Protein AF-A0A7Y4WJ38-F1 (afdb_monomer)

Radius of gyration: 16.88 Å; Cα contacts (8 Å, |Δi|>4): 135; chains: 1; bounding box: 58×34×36 Å

Foldseek 3Di:
DDVVVVVLLVVLCVVLVAAKDWDDPVVCVVVVNDDDDPDTDIDGDLDQSNLVSNLSSVCVVDPAPLSVVDHSVLVVQAVDWDADGPPVGIDGDNDPVRVVVVVVVVVVVVVVVVVVVPDPPPDD

pLDDT: mean 86.11, std 11.77, range [47.84, 98.56]

Sequence (124 aa):
MDFGRFLDILRAFEQAQVEYVLVGGVAVNLHGIVRATEVIDFVVRAGPANIERLKAALRSLWSDPEIDQIRAEDFETYPTLRYGPSPRGCRRFRTLEEANRHREEWIERRVRALSEARRPSRSE

Structure (mmCIF, N/CA/C/O backbone):
data_AF-A0A7Y4WJ38-F1
#
_entry.id   AF-A0A7Y4WJ38-F1
#
loop_
_atom_site.group_PDB
_atom_site.id
_atom_site.type_symbol
_atom_site.label_atom_id
_atom_site.label_alt_id
_atom_site.label_comp_id
_atom_site.label_asym_id
_atom_site.label_entity_id
_atom_site.label_seq_id
_atom_site.pdbx_PDB_ins_code
_atom_site.Cartn_x
_atom_site.Cartn_y
_atom_site.Cartn_z
_atom_site.occupancy
_atom_site.B_iso_or_equiv
_atom_site.auth_seq_id
_atom_site.auth_comp_id
_atom_site.auth_asym_id
_atom_site.auth_atom_id
_atom_site.pdbx_PDB_model_num
ATOM 1 N N . MET A 1 1 ? 10.153 -9.201 -7.499 1.00 71.31 1 MET A N 1
ATOM 2 C CA . MET A 1 1 ? 8.894 -9.105 -6.722 1.00 71.31 1 MET A CA 1
ATOM 3 C C . MET A 1 1 ? 8.237 -10.475 -6.617 1.00 71.31 1 MET A C 1
ATOM 5 O O . MET A 1 1 ? 8.162 -11.173 -7.618 1.00 71.31 1 MET A O 1
ATOM 9 N N . ASP A 1 2 ? 7.782 -10.858 -5.423 1.00 84.88 2 ASP A N 1
ATOM 10 C CA . ASP A 1 2 ? 6.986 -12.076 -5.207 1.00 84.88 2 ASP A CA 1
ATOM 11 C C . ASP A 1 2 ? 5.534 -11.836 -5.660 1.00 84.88 2 ASP A C 1
ATOM 13 O O . ASP A 1 2 ? 4.833 -10.994 -5.093 1.00 84.88 2 ASP A O 1
ATOM 17 N N . PHE A 1 3 ? 5.103 -12.547 -6.705 1.00 85.75 3 PHE A N 1
ATOM 18 C CA . PHE A 1 3 ? 3.775 -12.386 -7.302 1.00 85.75 3 PHE A CA 1
ATOM 19 C C . PHE A 1 3 ? 2.646 -12.928 -6.413 1.00 85.75 3 PHE A C 1
ATOM 21 O O . PHE A 1 3 ? 1.560 -12.354 -6.402 1.00 85.75 3 PHE A O 1
ATOM 28 N N . GLY A 1 4 ? 2.898 -13.982 -5.627 1.00 91.69 4 GLY A N 1
ATOM 29 C CA . GLY A 1 4 ? 1.903 -14.518 -4.694 1.00 91.69 4 GLY A CA 1
ATOM 30 C C . GLY A 1 4 ? 1.556 -13.485 -3.628 1.00 91.69 4 GLY A C 1
ATOM 31 O O . GLY A 1 4 ? 0.391 -13.139 -3.445 1.00 91.69 4 GLY A O 1
ATOM 32 N N . ARG A 1 5 ? 2.589 -12.874 -3.039 1.00 90.06 5 ARG A N 1
ATOM 33 C CA . ARG A 1 5 ? 2.417 -11.798 -2.056 1.00 90.06 5 ARG A CA 1
ATOM 34 C C . ARG A 1 5 ? 1.698 -10.575 -2.623 1.00 90.06 5 ARG A C 1
ATOM 36 O O . ARG A 1 5 ? 0.924 -9.942 -1.913 1.00 90.06 5 ARG A O 1
ATOM 43 N N . PHE A 1 6 ? 1.947 -10.229 -3.885 1.00 92.69 6 PHE A N 1
ATOM 44 C CA . PHE A 1 6 ? 1.213 -9.157 -4.561 1.00 92.69 6 PHE A CA 1
ATOM 45 C C . PHE A 1 6 ? -0.292 -9.455 -4.637 1.00 92.69 6 PHE A C 1
ATOM 47 O O . PHE A 1 6 ? -1.097 -8.589 -4.299 1.00 92.69 6 PHE A O 1
ATOM 54 N N . LEU A 1 7 ? -0.676 -10.676 -5.023 1.00 95.38 7 LEU A N 1
ATOM 55 C CA . LEU A 1 7 ? -2.087 -11.067 -5.083 1.00 95.38 7 LEU A CA 1
ATOM 56 C C . LEU A 1 7 ? -2.752 -11.062 -3.704 1.00 95.38 7 LEU A C 1
ATOM 58 O O . LEU A 1 7 ? -3.906 -10.656 -3.598 1.00 95.38 7 LEU A O 1
ATOM 62 N N . ASP A 1 8 ? -2.041 -11.467 -2.652 1.00 96.56 8 ASP A N 1
ATOM 63 C CA . ASP A 1 8 ? -2.580 -11.446 -1.288 1.00 96.56 8 ASP A CA 1
ATOM 64 C C . ASP A 1 8 ? -2.869 -10.020 -0.803 1.00 96.56 8 ASP A C 1
ATOM 66 O O . ASP A 1 8 ? -3.897 -9.787 -0.169 1.00 96.56 8 ASP A O 1
ATOM 70 N N . ILE A 1 9 ? -2.032 -9.047 -1.183 1.00 96.38 9 ILE A N 1
ATOM 71 C CA . ILE A 1 9 ? -2.286 -7.623 -0.918 1.00 96.38 9 ILE A CA 1
ATOM 72 C C . ILE A 1 9 ? -3.575 -7.164 -1.591 1.00 96.38 9 ILE A C 1
ATOM 74 O O . ILE A 1 9 ? -4.430 -6.580 -0.928 1.00 96.38 9 ILE A O 1
ATOM 78 N N . LEU A 1 10 ? -3.736 -7.451 -2.886 1.00 97.31 10 LEU A N 1
ATOM 79 C CA . LEU A 1 10 ? -4.946 -7.066 -3.611 1.00 97.31 10 LEU A CA 1
ATOM 80 C C . LEU A 1 10 ? -6.188 -7.719 -3.000 1.00 97.31 10 LEU A C 1
ATOM 82 O O . LEU A 1 10 ? -7.172 -7.037 -2.745 1.00 97.31 10 LEU A O 1
ATOM 86 N N . ARG A 1 11 ? -6.132 -9.019 -2.684 1.00 98.31 11 ARG A N 1
ATOM 87 C CA . ARG A 1 11 ? -7.247 -9.726 -2.034 1.00 98.31 11 ARG A CA 1
ATOM 88 C C . ARG A 1 11 ? -7.616 -9.107 -0.692 1.00 98.31 11 ARG A C 1
ATOM 90 O O . ARG A 1 11 ? -8.801 -8.926 -0.433 1.00 98.31 11 ARG A O 1
ATOM 97 N N . ALA A 1 12 ? -6.633 -8.775 0.143 1.00 98.44 12 ALA A N 1
ATOM 98 C CA . ALA A 1 12 ? -6.884 -8.134 1.428 1.00 98.44 12 ALA A CA 1
ATOM 99 C C . ALA A 1 12 ? -7.523 -6.748 1.250 1.00 98.44 12 ALA A C 1
ATOM 101 O O . ALA A 1 12 ? -8.444 -6.395 1.986 1.00 98.44 12 ALA A O 1
ATOM 102 N N . PHE A 1 13 ? -7.073 -5.974 0.256 1.00 98.44 13 PHE A N 1
ATOM 103 C CA . PHE A 1 13 ? -7.643 -4.661 -0.045 1.00 98.44 13 PHE A CA 1
ATOM 104 C C . PHE A 1 13 ? -9.094 -4.779 -0.527 1.00 98.44 13 PHE A C 1
ATOM 106 O O . PHE A 1 13 ? -9.951 -4.050 -0.031 1.00 98.44 13 PHE A O 1
ATOM 113 N N . GLU A 1 14 ? -9.389 -5.732 -1.417 1.00 98.31 14 GLU A N 1
ATOM 114 C CA . GLU A 1 14 ? -10.756 -6.010 -1.869 1.00 98.31 14 GLU A CA 1
ATOM 115 C C . GLU A 1 14 ? -11.651 -6.472 -0.712 1.00 98.31 14 GLU A C 1
ATOM 117 O O . GLU A 1 14 ? -12.738 -5.937 -0.519 1.00 98.31 14 GLU A O 1
ATOM 122 N N . GLN A 1 15 ? -11.201 -7.417 0.117 1.00 98.56 15 GLN A N 1
ATOM 123 C CA . GLN A 1 15 ? -11.983 -7.915 1.259 1.00 98.56 15 GLN A CA 1
ATOM 124 C C . GLN A 1 15 ? -12.304 -6.814 2.274 1.00 98.56 15 GLN A C 1
ATOM 126 O O . GLN A 1 15 ? -13.415 -6.758 2.798 1.00 98.56 15 GLN A O 1
ATOM 131 N N . ALA A 1 16 ? -11.350 -5.917 2.526 1.00 98.50 16 ALA A N 1
ATOM 132 C CA . ALA A 1 16 ? -11.542 -4.773 3.408 1.00 98.50 16 ALA A CA 1
ATOM 133 C C . ALA A 1 16 ? -12.237 -3.585 2.724 1.00 98.50 16 ALA A C 1
ATOM 135 O O . ALA A 1 16 ? -12.471 -2.580 3.390 1.00 98.50 16 ALA A O 1
ATOM 136 N N . GLN A 1 17 ? -12.573 -3.679 1.430 1.00 98.38 17 GLN A N 1
ATOM 137 C CA . GLN A 1 17 ? -13.207 -2.618 0.638 1.00 98.38 17 GLN A CA 1
ATOM 138 C C . GLN A 1 17 ? -12.396 -1.311 0.641 1.00 98.38 17 GLN A C 1
ATOM 140 O O . GLN A 1 17 ? -12.935 -0.214 0.811 1.00 98.38 17 GLN A O 1
ATOM 145 N N . VAL A 1 18 ? -11.075 -1.426 0.494 1.00 98.56 18 VAL A N 1
ATOM 146 C CA . VAL A 1 18 ? -10.183 -0.271 0.359 1.00 98.56 18 VAL A CA 1
ATOM 147 C C . VAL A 1 18 ? -10.459 0.415 -0.980 1.00 98.56 18 VAL A C 1
ATOM 149 O O . VAL A 1 18 ? -10.504 -0.219 -2.026 1.00 98.56 18 VAL A O 1
ATOM 152 N N . GLU A 1 19 ? -10.599 1.734 -0.966 1.00 98.12 19 GLU A N 1
ATOM 153 C CA . GLU A 1 19 ? -10.681 2.563 -2.165 1.00 98.12 19 GLU A CA 1
ATOM 154 C C . GLU A 1 19 ? -9.266 2.954 -2.596 1.00 98.12 19 GLU A C 1
ATOM 156 O O . GLU A 1 19 ? -8.640 3.848 -2.005 1.00 98.12 19 GLU A O 1
ATOM 161 N N . TYR A 1 20 ? -8.753 2.263 -3.612 1.00 97.38 20 TYR A N 1
ATOM 162 C CA . TYR A 1 20 ? -7.408 2.459 -4.140 1.00 97.38 20 TYR A CA 1
ATOM 163 C C . TYR A 1 20 ? -7.363 2.311 -5.664 1.00 97.38 20 TYR A C 1
ATOM 165 O O . TYR A 1 20 ? -8.271 1.776 -6.294 1.00 97.38 20 TYR A O 1
ATOM 173 N N . VAL A 1 21 ? -6.261 2.770 -6.248 1.00 97.25 21 VAL A N 1
ATOM 174 C CA . VAL A 1 21 ? -5.872 2.523 -7.635 1.00 97.25 21 VAL A CA 1
ATOM 175 C C . VAL A 1 21 ? -4.437 2.008 -7.634 1.00 97.25 21 VAL A C 1
ATOM 177 O O . VAL A 1 21 ? -3.550 2.622 -7.038 1.00 97.25 21 VAL A O 1
ATOM 180 N N . LEU A 1 22 ? -4.198 0.875 -8.297 1.00 96.31 22 LEU A N 1
ATOM 181 C CA . LEU A 1 22 ? -2.853 0.357 -8.541 1.00 96.31 22 LEU A CA 1
ATOM 182 C C . LEU A 1 22 ? -2.156 1.214 -9.604 1.00 96.31 22 LEU A C 1
ATOM 184 O O . LEU A 1 22 ? -2.690 1.422 -10.691 1.00 96.31 22 LEU A O 1
ATOM 188 N N . VAL A 1 23 ? -0.948 1.684 -9.303 1.00 95.19 23 VAL A N 1
ATOM 189 C CA . VAL A 1 23 ? -0.149 2.532 -10.196 1.00 95.19 23 VAL A CA 1
ATOM 190 C C . VAL A 1 23 ? 1.295 2.022 -10.289 1.00 95.19 23 VAL A C 1
ATOM 192 O O . VAL A 1 23 ? 1.643 0.940 -9.810 1.00 95.19 23 VAL A 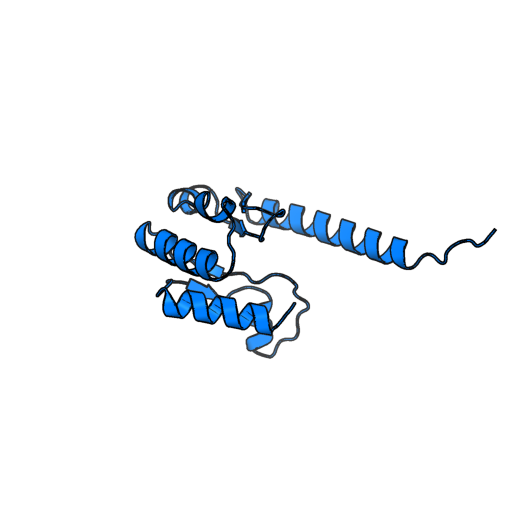O 1
ATOM 195 N N . GLY A 1 24 ? 2.161 2.791 -10.949 1.00 92.19 24 GLY A N 1
ATOM 196 C CA . GLY A 1 24 ? 3.597 2.527 -10.974 1.00 92.19 24 GLY A CA 1
ATOM 197 C C . GLY A 1 24 ? 3.993 1.321 -11.827 1.00 92.19 24 GLY A C 1
ATOM 198 O O . GLY A 1 24 ? 3.325 0.953 -12.793 1.00 92.19 24 GLY A O 1
ATOM 199 N N . GLY A 1 25 ? 5.143 0.725 -11.501 1.00 92.44 25 GLY A N 1
ATOM 200 C CA . GLY A 1 25 ? 5.772 -0.287 -12.357 1.00 92.44 25 GLY A CA 1
ATOM 201 C C . GLY A 1 25 ? 4.952 -1.569 -12.515 1.00 92.44 25 GLY A C 1
ATOM 202 O O . GLY A 1 25 ? 4.990 -2.183 -13.576 1.00 92.44 25 GLY A O 1
ATOM 203 N N . VAL A 1 26 ? 4.190 -1.954 -11.487 1.00 93.69 26 VAL A N 1
ATOM 204 C CA . VAL A 1 26 ? 3.337 -3.150 -11.548 1.00 93.69 26 VAL A CA 1
ATOM 205 C C . VAL A 1 26 ? 2.160 -2.920 -12.490 1.00 93.69 26 VAL A C 1
ATOM 207 O O . VAL A 1 26 ? 1.905 -3.773 -13.332 1.00 93.69 26 VAL A O 1
ATOM 210 N N . ALA A 1 27 ? 1.496 -1.761 -12.419 1.00 94.75 27 ALA A N 1
ATOM 211 C CA . ALA A 1 27 ? 0.418 -1.421 -13.349 1.00 94.75 27 ALA A CA 1
ATOM 212 C C . ALA A 1 27 ? 0.903 -1.434 -14.810 1.00 94.75 27 ALA A C 1
ATOM 214 O O . ALA A 1 27 ? 0.259 -2.018 -15.676 1.00 94.75 27 ALA A O 1
ATOM 215 N N . VAL A 1 28 ? 2.088 -0.870 -15.071 1.00 95.00 28 VAL A N 1
ATOM 216 C CA . VAL A 1 28 ? 2.724 -0.888 -16.402 1.00 95.00 28 VAL A CA 1
ATOM 217 C C . VAL A 1 28 ? 2.959 -2.323 -16.898 1.00 95.00 28 VAL A C 1
ATOM 219 O O . VAL A 1 28 ? 2.628 -2.633 -18.043 1.00 95.00 28 VAL A O 1
ATOM 222 N N . ASN A 1 29 ? 3.436 -3.218 -16.024 1.00 93.56 29 ASN A N 1
ATOM 223 C CA . ASN A 1 29 ? 3.613 -4.637 -16.351 1.00 93.56 29 ASN A CA 1
ATOM 224 C C . ASN A 1 29 ? 2.288 -5.336 -16.691 1.00 93.56 29 ASN A C 1
ATOM 226 O O . ASN A 1 29 ? 2.249 -6.132 -17.626 1.00 93.56 29 ASN A O 1
ATOM 230 N N . LEU A 1 30 ? 1.202 -5.031 -15.970 1.00 92.75 30 LEU A N 1
ATOM 231 C CA . LEU A 1 30 ? -0.125 -5.600 -16.247 1.00 92.75 30 LEU A CA 1
ATOM 232 C C . LEU A 1 30 ? -0.690 -5.158 -17.607 1.00 92.75 30 LEU A C 1
ATOM 234 O O . LEU A 1 30 ? -1.472 -5.890 -18.205 1.00 92.75 30 LEU A O 1
ATOM 238 N N . HIS A 1 31 ? -0.248 -4.013 -18.133 1.00 94.69 31 HIS A N 1
ATOM 239 C CA . HIS A 1 31 ? -0.567 -3.551 -19.487 1.00 94.69 31 HIS A CA 1
ATOM 240 C C . HIS A 1 31 ? 0.386 -4.091 -20.573 1.00 94.69 31 HIS A C 1
ATOM 242 O O . HIS A 1 31 ? 0.356 -3.622 -21.708 1.00 94.69 31 HIS A O 1
ATOM 248 N N . GLY A 1 32 ? 1.230 -5.079 -20.253 1.00 94.81 32 GLY A N 1
ATOM 249 C CA . GLY A 1 32 ? 2.105 -5.752 -21.219 1.00 94.81 32 GLY A CA 1
ATOM 250 C C . GLY A 1 32 ? 3.420 -5.025 -21.514 1.00 94.81 32 GLY A C 1
ATOM 251 O O . GLY A 1 32 ? 4.185 -5.467 -22.370 1.00 94.81 32 GLY A O 1
ATOM 252 N N . ILE A 1 33 ? 3.721 -3.937 -20.802 1.00 95.50 33 ILE A N 1
ATOM 253 C CA . ILE A 1 33 ? 4.982 -3.208 -20.948 1.00 95.50 33 ILE A CA 1
ATOM 254 C C . ILE A 1 33 ? 5.947 -3.701 -19.872 1.00 95.50 33 ILE A C 1
ATOM 256 O O . IL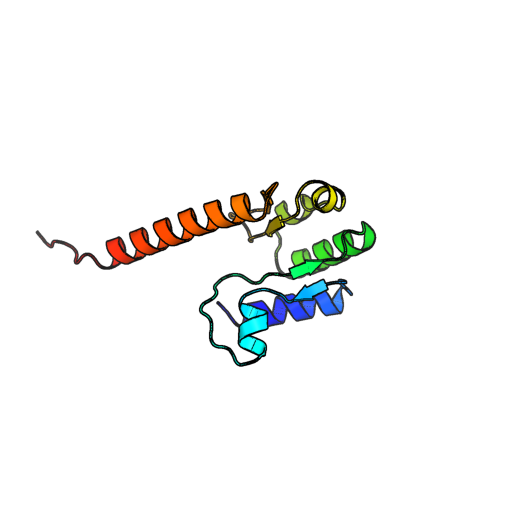E A 1 33 ? 5.777 -3.413 -18.690 1.00 95.50 33 ILE A O 1
ATOM 260 N N . VAL A 1 34 ? 6.979 -4.441 -20.279 1.00 90.19 34 VAL A N 1
ATOM 261 C CA . VAL A 1 34 ? 7.935 -5.045 -19.343 1.00 90.19 34 VAL A CA 1
ATOM 262 C C . VAL A 1 34 ? 8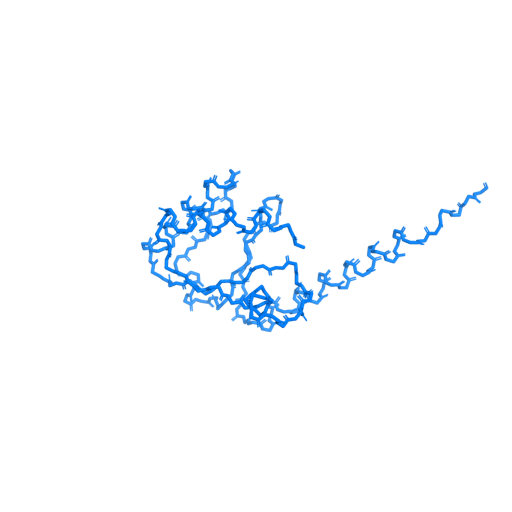.808 -3.976 -18.685 1.00 90.19 34 VAL A C 1
ATOM 264 O O . VAL A 1 34 ? 9.599 -3.294 -19.335 1.00 90.19 34 VAL A O 1
ATOM 267 N N . ARG A 1 35 ? 8.711 -3.878 -17.360 1.00 87.50 35 ARG A N 1
ATOM 268 C CA . ARG A 1 35 ? 9.511 -3.008 -16.502 1.00 87.50 35 ARG A CA 1
ATOM 269 C C . ARG A 1 35 ? 9.927 -3.744 -15.233 1.00 87.50 35 ARG A C 1
ATOM 271 O O . ARG A 1 35 ? 9.102 -4.228 -14.458 1.00 87.50 35 ARG A O 1
ATOM 278 N N . ALA A 1 36 ? 11.227 -3.741 -14.954 1.00 86.06 36 ALA A N 1
ATOM 279 C CA . ALA A 1 36 ? 11.733 -4.213 -13.673 1.00 86.06 36 ALA A CA 1
ATOM 280 C C . ALA A 1 36 ? 11.207 -3.323 -12.530 1.00 86.06 36 ALA A C 1
ATOM 282 O O . ALA A 1 36 ? 11.444 -2.112 -12.499 1.00 86.06 36 ALA A O 1
ATOM 283 N N . THR A 1 37 ? 10.495 -3.923 -11.575 1.00 86.38 37 THR A N 1
ATOM 284 C CA . THR A 1 37 ? 10.062 -3.258 -10.343 1.00 86.38 37 THR A CA 1
ATOM 285 C C . THR A 1 37 ? 10.072 -4.232 -9.168 1.00 86.38 37 THR A C 1
ATOM 287 O O . THR A 1 37 ? 9.743 -5.407 -9.298 1.00 86.38 37 THR A O 1
ATOM 290 N N . GLU A 1 38 ? 10.443 -3.720 -8.000 1.00 83.38 38 GLU A N 1
ATOM 291 C CA . GLU A 1 38 ? 10.431 -4.441 -6.719 1.00 83.38 38 GLU A CA 1
ATOM 292 C C . GLU A 1 38 ? 9.471 -3.793 -5.711 1.00 83.38 38 GLU A C 1
ATOM 294 O O . GLU A 1 38 ? 9.409 -4.201 -4.555 1.00 83.38 38 GLU A O 1
ATOM 299 N N . VAL A 1 39 ? 8.738 -2.765 -6.145 1.00 85.44 39 VAL A N 1
ATOM 300 C CA . VAL A 1 39 ? 7.809 -1.989 -5.319 1.00 85.44 39 VAL A CA 1
ATOM 301 C C . VAL A 1 39 ? 6.441 -1.995 -5.991 1.00 85.44 39 VAL A C 1
ATOM 303 O O . VAL A 1 39 ? 6.357 -1.955 -7.222 1.00 85.44 39 VAL A O 1
ATOM 306 N N . ILE A 1 40 ? 5.401 -2.085 -5.167 1.00 91.94 40 ILE A N 1
ATOM 307 C CA . ILE A 1 40 ? 4.001 -1.939 -5.557 1.00 91.94 40 ILE A CA 1
ATOM 308 C C . ILE A 1 40 ? 3.579 -0.544 -5.106 1.00 91.94 40 ILE A C 1
ATOM 310 O O . ILE A 1 40 ? 3.819 -0.181 -3.954 1.00 91.94 40 ILE A O 1
ATOM 314 N N . ASP A 1 41 ? 2.980 0.222 -6.008 1.00 92.81 41 ASP A N 1
ATOM 315 C CA . ASP A 1 41 ? 2.587 1.601 -5.753 1.00 92.81 41 ASP A CA 1
ATOM 316 C C . ASP A 1 41 ? 1.058 1.708 -5.848 1.00 92.81 41 ASP A C 1
ATOM 318 O O . ASP A 1 41 ? 0.451 1.220 -6.803 1.00 92.81 41 ASP A O 1
ATOM 322 N N . PHE A 1 42 ? 0.434 2.352 -4.863 1.00 95.25 42 PHE A N 1
ATOM 323 C CA . PHE A 1 42 ? -1.011 2.570 -4.815 1.00 95.25 42 PHE A CA 1
ATOM 324 C C . PHE A 1 42 ? -1.314 4.049 -4.595 1.00 95.25 42 PHE A C 1
ATOM 326 O O . PHE A 1 42 ? -0.665 4.704 -3.781 1.00 95.25 42 PHE A O 1
ATOM 333 N N . VAL A 1 43 ? -2.341 4.554 -5.274 1.00 94.19 43 VAL A N 1
ATOM 334 C CA . VAL A 1 43 ? -3.032 5.784 -4.877 1.00 94.19 43 VAL A CA 1
ATOM 335 C C . VAL A 1 43 ? -4.236 5.367 -4.046 1.00 94.19 43 VAL A C 1
ATOM 337 O O . VAL A 1 43 ? -5.046 4.573 -4.510 1.00 94.19 43 VAL A O 1
ATOM 340 N N . VAL A 1 44 ? -4.362 5.884 -2.828 1.00 94.06 44 VAL A N 1
ATOM 341 C CA . VAL A 1 44 ? -5.487 5.587 -1.929 1.00 94.06 44 VAL A CA 1
ATOM 342 C C . VAL A 1 44 ? -6.321 6.842 -1.710 1.00 94.06 44 VAL A C 1
ATOM 344 O O . VAL A 1 44 ? -5.779 7.946 -1.642 1.00 94.06 44 VAL A O 1
ATOM 347 N N . ARG A 1 45 ? -7.644 6.703 -1.576 1.00 93.81 45 ARG A N 1
ATOM 348 C CA . ARG A 1 45 ? -8.481 7.831 -1.146 1.00 93.81 45 ARG A CA 1
ATOM 349 C C . ARG A 1 45 ? -8.128 8.189 0.302 1.00 93.81 45 ARG A C 1
ATOM 351 O O . ARG A 1 45 ? -8.310 7.360 1.191 1.00 93.81 45 ARG A O 1
ATOM 358 N N . ALA A 1 46 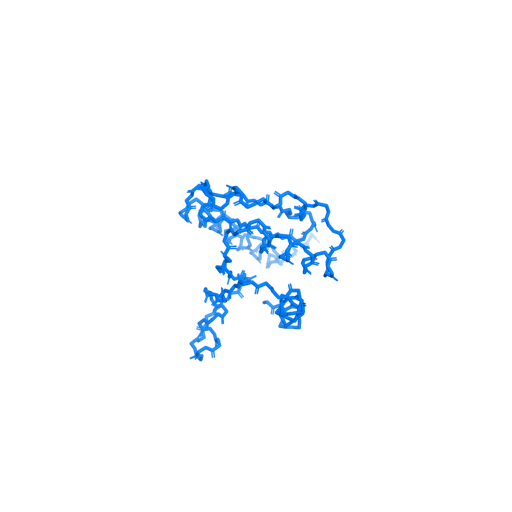? -7.687 9.422 0.540 1.00 89.31 46 ALA A N 1
ATOM 359 C CA . ALA A 1 46 ? -7.191 9.934 1.825 1.00 89.31 46 ALA A CA 1
ATOM 360 C C . ALA A 1 46 ? -8.270 10.180 2.912 1.00 89.31 46 ALA A C 1
ATOM 362 O O . ALA A 1 46 ? -8.145 11.080 3.733 1.00 89.31 46 ALA A O 1
ATOM 363 N N . GLY A 1 47 ? -9.362 9.412 2.926 1.00 94.19 47 GLY A N 1
ATOM 364 C CA . GLY A 1 47 ? -10.434 9.568 3.916 1.00 94.19 47 GLY A CA 1
ATOM 365 C C . GLY A 1 47 ? -10.189 8.731 5.180 1.00 94.19 47 GLY A C 1
ATOM 366 O O . GLY A 1 47 ? -9.772 7.579 5.036 1.00 94.19 47 GLY A O 1
ATOM 367 N N . PRO A 1 48 ? -10.527 9.213 6.395 1.00 95.75 48 PRO A N 1
ATOM 368 C CA . PRO A 1 48 ? -10.339 8.464 7.646 1.00 95.75 48 PRO A CA 1
ATOM 369 C C . PRO A 1 48 ? -10.895 7.035 7.608 1.00 95.75 48 PRO A C 1
ATOM 371 O O . PRO A 1 48 ? -10.192 6.084 7.940 1.00 95.75 48 PRO A O 1
ATOM 374 N N . ALA A 1 49 ? -12.120 6.858 7.102 1.00 97.25 49 ALA A N 1
ATOM 375 C CA . ALA A 1 49 ? -12.733 5.537 6.959 1.00 97.25 49 ALA A CA 1
ATOM 376 C C . ALA A 1 49 ? -11.940 4.617 6.015 1.00 97.25 49 ALA A C 1
ATOM 378 O O . ALA A 1 49 ? -11.781 3.428 6.281 1.00 97.25 49 ALA A O 1
ATOM 379 N N . ASN A 1 50 ? -11.410 5.166 4.920 1.00 97.62 50 ASN A N 1
ATOM 380 C CA . ASN A 1 50 ? -10.644 4.387 3.959 1.00 97.62 50 ASN A CA 1
ATOM 381 C C . ASN A 1 50 ? -9.266 3.987 4.494 1.00 97.62 50 ASN A C 1
ATOM 383 O O . ASN A 1 50 ? -8.807 2.879 4.231 1.00 97.62 50 ASN A O 1
ATOM 387 N N . ILE A 1 51 ? -8.627 4.863 5.269 1.00 96.06 51 ILE A N 1
ATOM 388 C CA . ILE A 1 51 ? -7.345 4.561 5.905 1.00 96.06 51 ILE A CA 1
ATOM 389 C C . ILE A 1 51 ? -7.503 3.500 6.996 1.00 96.06 51 ILE A C 1
ATOM 391 O O . ILE A 1 51 ? -6.656 2.617 7.096 1.00 96.06 51 ILE A O 1
ATOM 395 N N . GLU A 1 52 ? -8.610 3.481 7.741 1.00 97.81 52 GLU A N 1
ATOM 396 C CA . GLU A 1 52 ? -8.878 2.372 8.664 1.00 97.81 52 GLU A CA 1
ATOM 397 C C . GLU A 1 52 ? -9.128 1.043 7.933 1.00 97.81 52 GLU A C 1
ATOM 399 O O . GLU A 1 52 ? -8.613 0.009 8.365 1.00 97.81 52 GLU A O 1
ATOM 404 N N . ARG A 1 53 ? -9.810 1.056 6.776 1.00 98.44 53 ARG A N 1
ATOM 405 C CA . ARG A 1 53 ? -9.924 -0.135 5.908 1.00 98.44 53 ARG A CA 1
ATOM 406 C C . ARG A 1 53 ? -8.559 -0.600 5.398 1.00 98.44 53 ARG A C 1
ATOM 408 O O . ARG A 1 53 ? -8.257 -1.789 5.466 1.00 98.44 53 ARG A O 1
ATOM 415 N N . LEU A 1 54 ? -7.707 0.329 4.956 1.00 97.75 54 LEU A N 1
ATOM 416 C CA . LEU A 1 54 ? -6.332 0.035 4.543 1.00 97.75 54 LEU A CA 1
ATOM 417 C C . LEU A 1 54 ? -5.549 -0.624 5.683 1.00 97.75 54 LEU A C 1
ATOM 419 O O . LEU A 1 54 ? -4.941 -1.672 5.487 1.00 97.75 54 LEU A O 1
ATOM 423 N N . LYS A 1 55 ? -5.597 -0.055 6.891 1.00 97.00 55 LYS A N 1
ATOM 424 C CA . LYS A 1 55 ? -4.916 -0.610 8.068 1.00 97.00 55 LYS A CA 1
ATOM 425 C C . LYS A 1 55 ? -5.440 -1.997 8.421 1.00 97.00 55 LYS A C 1
ATOM 427 O O . LYS A 1 55 ? -4.638 -2.883 8.695 1.00 97.00 55 LYS A O 1
ATOM 432 N N . ALA A 1 56 ? -6.754 -2.216 8.382 1.00 97.88 56 ALA A N 1
ATOM 433 C CA . ALA A 1 56 ? -7.344 -3.536 8.602 1.00 97.88 56 ALA A CA 1
ATOM 434 C C . ALA A 1 56 ? -6.831 -4.569 7.584 1.00 97.88 56 ALA A C 1
ATOM 436 O O . ALA A 1 56 ? -6.417 -5.660 7.977 1.00 97.88 56 ALA A O 1
ATOM 437 N N . ALA A 1 57 ? -6.766 -4.200 6.301 1.00 98.19 57 ALA A N 1
ATOM 438 C CA . ALA A 1 57 ? -6.217 -5.058 5.255 1.00 98.19 57 ALA A CA 1
ATOM 439 C C . ALA A 1 57 ? -4.739 -5.394 5.503 1.00 98.19 57 ALA A C 1
ATOM 441 O O . ALA A 1 57 ? -4.359 -6.563 5.478 1.00 98.19 57 ALA A O 1
ATOM 442 N N . LEU A 1 58 ? -3.905 -4.394 5.809 1.00 96.62 58 LEU A N 1
ATOM 443 C CA . LEU A 1 58 ? -2.485 -4.606 6.107 1.00 96.62 58 LEU A CA 1
ATOM 444 C C . LEU A 1 58 ? -2.295 -5.500 7.346 1.00 96.62 58 LEU A C 1
ATOM 446 O O . LEU A 1 58 ? -1.466 -6.408 7.315 1.00 96.62 58 LEU A O 1
ATOM 450 N N . ARG A 1 59 ? -3.094 -5.309 8.405 1.00 96.44 59 ARG A N 1
ATOM 451 C CA . ARG A 1 59 ? -3.032 -6.127 9.632 1.00 96.44 59 ARG A CA 1
ATOM 452 C C . ARG A 1 59 ? -3.439 -7.584 9.402 1.00 96.44 59 ARG A C 1
ATOM 454 O O . ARG A 1 59 ? -2.972 -8.459 10.122 1.00 96.44 59 ARG A O 1
ATOM 461 N N . SER A 1 60 ? -4.271 -7.862 8.395 1.00 97.12 60 SER A N 1
ATOM 462 C CA . SER A 1 60 ? -4.606 -9.244 8.013 1.00 97.12 60 SER A CA 1
ATOM 463 C C . SER A 1 60 ? -3.418 -10.002 7.404 1.00 97.12 60 SER A C 1
ATOM 465 O O . SER A 1 60 ? -3.387 -11.230 7.435 1.00 97.12 60 SER A O 1
ATOM 467 N N . LEU A 1 61 ? -2.429 -9.273 6.877 1.00 95.50 61 LEU A N 1
ATOM 468 C CA . LEU A 1 61 ? -1.245 -9.826 6.219 1.00 95.50 61 LEU A CA 1
ATOM 469 C C . LEU A 1 61 ? -0.017 -9.815 7.133 1.00 95.50 61 LEU A C 1
ATOM 471 O O . LEU A 1 61 ? 0.825 -10.711 7.049 1.00 95.50 61 LEU A O 1
ATOM 475 N N . TRP A 1 62 ? 0.101 -8.802 7.994 1.00 94.94 62 TRP A N 1
ATOM 476 C CA . TRP A 1 62 ? 1.254 -8.608 8.867 1.00 94.94 62 TRP A CA 1
ATOM 477 C C . TRP A 1 62 ? 0.834 -8.202 10.276 1.00 94.94 62 TRP A C 1
ATOM 479 O O . TRP A 1 62 ? 0.110 -7.230 10.476 1.00 94.94 62 TRP A O 1
ATOM 489 N N . SER A 1 63 ? 1.384 -8.899 11.270 1.00 92.75 63 SER A N 1
ATOM 490 C CA . SER A 1 63 ? 1.328 -8.476 12.670 1.00 92.75 63 SER A CA 1
ATOM 491 C C . SER A 1 63 ? 2.411 -7.422 12.926 1.00 92.75 63 SER A C 1
ATOM 493 O O . SER A 1 63 ? 3.475 -7.741 13.457 1.00 92.75 63 SER A O 1
ATOM 495 N N . ASP A 1 64 ? 2.161 -6.184 12.496 1.00 92.19 64 ASP A N 1
ATOM 496 C CA . ASP A 1 64 ? 3.142 -5.093 12.521 1.00 92.19 64 ASP A CA 1
ATOM 497 C C . ASP A 1 64 ? 2.560 -3.804 13.141 1.00 92.19 64 ASP A C 1
ATOM 499 O O . ASP A 1 64 ? 1.654 -3.205 12.552 1.00 92.19 64 ASP A O 1
ATOM 503 N N . PRO A 1 65 ? 3.068 -3.341 14.302 1.00 90.06 65 PRO A N 1
ATOM 504 C CA . PRO A 1 65 ? 2.576 -2.123 14.950 1.00 90.06 65 PRO A CA 1
ATOM 505 C C . PRO A 1 65 ? 2.846 -0.853 14.128 1.00 90.06 65 PRO A C 1
ATOM 507 O O . PRO A 1 65 ? 2.185 0.163 14.327 1.00 90.06 65 PRO A O 1
ATOM 510 N N . GLU A 1 66 ? 3.771 -0.890 13.164 1.00 90.06 66 GLU A N 1
ATOM 511 C CA . GLU A 1 66 ? 4.044 0.240 12.266 1.00 90.06 66 GLU A CA 1
ATOM 512 C C . GLU A 1 66 ? 2.829 0.615 11.402 1.00 90.06 66 GLU A C 1
ATOM 514 O O . GLU A 1 66 ? 2.722 1.753 10.944 1.00 90.06 66 GLU A O 1
ATOM 519 N N . ILE A 1 67 ? 1.879 -0.308 11.210 1.00 93.94 67 ILE A N 1
ATOM 520 C CA . ILE A 1 67 ? 0.627 -0.049 10.485 1.00 93.94 67 ILE A CA 1
ATOM 521 C C . ILE A 1 67 ? -0.223 1.003 11.212 1.00 93.94 67 ILE A C 1
ATOM 523 O O . ILE A 1 67 ? -0.900 1.809 10.570 1.00 93.94 67 ILE A O 1
ATOM 527 N N . ASP A 1 68 ? -0.166 1.047 12.545 1.00 91.75 68 ASP A N 1
ATOM 528 C CA . ASP A 1 68 ? -0.946 1.989 13.356 1.00 91.75 68 ASP A CA 1
ATOM 529 C C . ASP A 1 68 ? -0.507 3.433 13.143 1.00 91.75 68 ASP A C 1
ATOM 531 O O . ASP A 1 68 ? -1.284 4.363 13.363 1.00 91.75 68 ASP A O 1
ATOM 535 N N . GLN A 1 69 ? 0.722 3.612 12.664 1.00 90.38 69 GLN A N 1
ATOM 536 C CA . GLN A 1 69 ? 1.268 4.918 12.370 1.00 90.38 69 GLN A CA 1
ATOM 537 C C . GLN A 1 69 ? 0.692 5.513 11.090 1.00 90.38 69 GLN A C 1
ATOM 539 O O . GLN A 1 69 ? 0.883 6.700 10.901 1.00 90.38 69 GLN A O 1
ATOM 544 N N . ILE A 1 70 ? 0.014 4.767 10.214 1.00 92.19 70 ILE A N 1
ATOM 545 C CA . ILE A 1 70 ? -0.570 5.330 8.987 1.00 92.19 70 ILE A CA 1
ATOM 546 C C . ILE A 1 70 ? -1.814 6.146 9.360 1.00 92.19 70 ILE A C 1
ATOM 548 O O . ILE A 1 70 ? -2.784 5.599 9.889 1.00 92.19 70 ILE A O 1
ATOM 552 N N . ARG A 1 71 ? -1.799 7.453 9.087 1.00 91.44 71 ARG A N 1
ATOM 553 C CA . ARG A 1 71 ? -2.889 8.381 9.429 1.00 91.44 71 ARG A CA 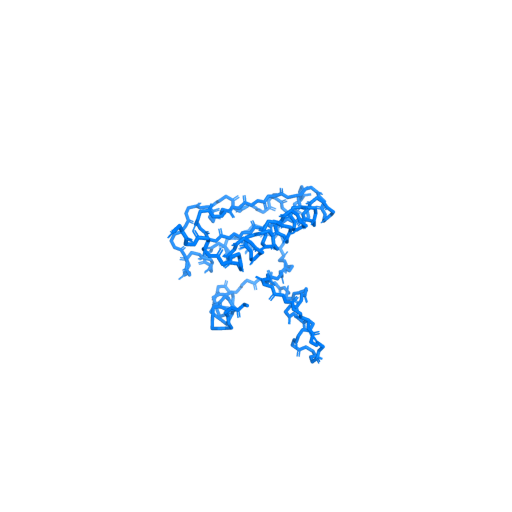1
ATOM 554 C C . ARG A 1 71 ? -3.501 8.987 8.177 1.00 91.44 71 ARG A C 1
ATOM 556 O O . ARG A 1 71 ? -2.810 9.172 7.182 1.00 91.44 71 ARG A O 1
ATOM 563 N N . ALA A 1 72 ? -4.785 9.338 8.222 1.00 91.00 72 ALA A N 1
ATOM 564 C CA . ALA A 1 72 ? -5.421 10.035 7.102 1.00 91.00 72 ALA A CA 1
ATOM 565 C C . ALA A 1 72 ? -4.795 11.415 6.875 1.00 91.00 72 ALA A C 1
ATOM 567 O O . ALA A 1 72 ? -4.468 11.760 5.743 1.00 91.00 72 ALA A O 1
ATOM 568 N N . GLU A 1 73 ? -4.499 12.120 7.965 1.00 89.75 73 GLU A N 1
ATOM 569 C CA . GLU A 1 73 ? -3.794 13.408 7.958 1.00 89.75 73 GLU A CA 1
ATOM 570 C C . GLU A 1 73 ? -2.407 13.343 7.285 1.00 89.75 73 GLU A C 1
ATOM 572 O O . GLU A 1 73 ? -1.919 14.348 6.763 1.00 89.75 73 GLU A O 1
ATOM 577 N N . ASP A 1 74 ? -1.765 12.163 7.247 1.00 86.81 74 ASP A N 1
ATOM 578 C CA . ASP A 1 74 ? -0.478 12.013 6.563 1.00 86.81 74 ASP A CA 1
ATOM 579 C C . ASP A 1 74 ? -0.607 12.347 5.077 1.00 86.81 74 ASP A C 1
ATOM 581 O O . ASP A 1 74 ? 0.309 12.924 4.507 1.00 86.81 74 ASP A O 1
ATOM 585 N N . PHE A 1 75 ? -1.744 12.041 4.454 1.00 83.75 75 PHE A N 1
ATOM 586 C CA . PHE A 1 75 ? -1.961 12.247 3.022 1.00 83.75 75 PHE A CA 1
ATOM 587 C C . PHE A 1 75 ? -2.279 13.705 2.658 1.00 83.75 75 PHE A C 1
ATOM 589 O O . PHE A 1 75 ? -2.261 14.052 1.479 1.00 83.75 75 PHE A O 1
ATOM 596 N N . GLU A 1 76 ? -2.532 14.568 3.646 1.00 81.88 76 GLU A N 1
ATOM 597 C CA . GLU A 1 76 ? -2.647 16.020 3.450 1.00 81.88 76 GLU A CA 1
ATOM 598 C C . GLU A 1 76 ? -1.267 16.688 3.410 1.00 81.88 76 GLU A C 1
ATOM 600 O O . GLU A 1 76 ? -1.045 17.645 2.671 1.00 81.88 76 GLU A O 1
ATOM 605 N N . THR A 1 77 ? -0.328 16.166 4.206 1.00 78.88 77 THR A N 1
ATOM 606 C CA . THR A 1 77 ? 1.010 16.752 4.396 1.00 78.88 77 THR A CA 1
ATOM 607 C C . THR A 1 77 ? 2.075 16.076 3.533 1.00 78.88 77 THR A C 1
ATOM 609 O O . THR A 1 77 ? 3.039 16.709 3.099 1.00 78.88 77 THR A O 1
ATOM 612 N N . TYR A 1 78 ? 1.921 14.777 3.291 1.00 80.75 78 TYR A N 1
ATOM 613 C CA . TYR A 1 78 ? 2.887 13.929 2.614 1.00 80.75 78 TYR A CA 1
ATOM 614 C C . TYR A 1 78 ? 2.229 13.293 1.388 1.00 80.75 78 TYR A C 1
ATOM 616 O O . TYR A 1 78 ? 1.415 12.377 1.524 1.00 80.75 78 TYR A O 1
ATOM 624 N N . PRO A 1 79 ? 2.606 13.698 0.163 1.00 77.38 79 PRO A N 1
ATOM 625 C CA . PRO A 1 79 ? 2.069 13.091 -1.052 1.00 77.38 79 PRO A CA 1
ATOM 626 C C . PRO A 1 79 ? 2.518 11.635 -1.233 1.00 77.38 79 PRO A C 1
ATOM 628 O O . PRO A 1 79 ? 2.057 10.951 -2.146 1.00 77.38 79 PRO A O 1
ATOM 631 N N . THR A 1 80 ? 3.473 11.145 -0.435 1.00 83.81 80 THR A N 1
ATOM 632 C CA . THR A 1 80 ? 3.983 9.779 -0.550 1.00 83.81 80 THR A CA 1
ATOM 633 C C . THR A 1 80 ? 4.300 9.182 0.814 1.00 83.81 80 THR A C 1
ATOM 635 O O . THR A 1 80 ? 5.102 9.713 1.586 1.00 83.81 80 THR A O 1
ATOM 638 N N . LEU A 1 81 ? 3.720 8.008 1.055 1.00 88.50 81 LEU A N 1
ATOM 639 C CA . LEU A 1 81 ? 3.999 7.144 2.192 1.00 88.50 81 LEU A CA 1
ATOM 640 C C . LEU A 1 81 ? 4.535 5.809 1.670 1.00 88.50 81 LEU A C 1
ATOM 642 O O . LEU A 1 81 ? 3.986 5.230 0.732 1.00 88.50 81 LEU A O 1
ATOM 646 N N . ARG A 1 82 ? 5.617 5.308 2.269 1.00 88.69 82 ARG A N 1
ATOM 647 C CA . ARG A 1 82 ? 6.163 3.979 1.981 1.00 88.69 82 ARG A CA 1
ATOM 648 C C . ARG A 1 82 ? 6.058 3.116 3.225 1.00 88.69 82 ARG A C 1
ATOM 650 O O . ARG A 1 82 ? 6.790 3.327 4.187 1.00 88.69 82 ARG A O 1
ATOM 657 N N . TYR A 1 83 ? 5.196 2.114 3.149 1.00 88.81 83 TYR A N 1
ATOM 658 C CA . TYR A 1 83 ? 5.125 1.044 4.129 1.00 88.81 83 TYR A CA 1
ATOM 659 C C . TYR A 1 83 ? 5.957 -0.152 3.659 1.00 88.81 83 TYR A C 1
ATOM 661 O O . TYR A 1 83 ? 5.903 -0.558 2.496 1.00 88.81 83 TYR A O 1
ATOM 669 N N . GLY A 1 84 ? 6.740 -0.719 4.567 1.00 84.25 84 GLY A N 1
ATOM 670 C CA . GLY A 1 84 ? 7.313 -2.044 4.412 1.00 84.25 84 GLY A CA 1
ATOM 671 C C . GLY A 1 84 ? 7.204 -2.792 5.738 1.00 84.25 84 GLY A C 1
ATOM 672 O O . GLY A 1 84 ? 7.484 -2.177 6.766 1.00 84.25 84 GLY A O 1
ATOM 673 N N . PRO A 1 85 ? 6.878 -4.097 5.733 1.00 78.75 85 PRO A N 1
ATOM 674 C CA . PRO A 1 85 ? 6.818 -4.871 6.965 1.00 78.75 85 PRO A CA 1
ATOM 675 C C . PRO A 1 85 ? 8.119 -4.767 7.766 1.00 78.75 85 PRO A C 1
ATOM 677 O O . PRO A 1 85 ? 9.205 -4.615 7.181 1.00 78.75 85 PRO A O 1
ATOM 680 N N . SER A 1 86 ? 7.998 -4.846 9.091 1.00 73.94 86 SER A N 1
ATOM 681 C CA . SER A 1 86 ? 9.118 -4.813 10.034 1.00 73.94 86 SER A CA 1
ATOM 682 C C . SER A 1 86 ? 10.349 -5.599 9.534 1.00 73.94 86 SER A C 1
ATOM 684 O O . SER A 1 86 ? 10.214 -6.712 9.011 1.00 73.94 86 SER A O 1
ATOM 686 N N . PRO A 1 87 ? 11.563 -5.017 9.631 1.00 77.56 87 PRO A N 1
ATOM 687 C CA . PRO A 1 87 ? 11.908 -3.781 10.348 1.00 77.56 87 PRO A CA 1
ATOM 688 C C . PRO A 1 87 ? 11.861 -2.510 9.477 1.00 77.56 87 PRO A C 1
ATOM 690 O O . PRO A 1 87 ? 12.503 -1.514 9.801 1.00 77.56 87 PRO A O 1
ATOM 693 N N . ARG A 1 88 ? 11.199 -2.535 8.309 1.00 78.31 88 ARG A N 1
ATOM 694 C CA . ARG A 1 88 ? 11.265 -1.411 7.351 1.00 78.31 88 ARG A CA 1
ATOM 695 C C . ARG A 1 88 ? 10.381 -0.225 7.743 1.00 78.31 88 ARG A C 1
ATOM 697 O O . ARG A 1 88 ? 10.766 0.904 7.437 1.00 78.31 88 ARG A O 1
ATOM 704 N N . GLY A 1 89 ? 9.257 -0.499 8.402 1.00 84.00 89 GLY A N 1
ATOM 705 C CA . GLY A 1 89 ? 8.340 0.479 8.975 1.00 84.00 89 GLY A CA 1
ATOM 706 C C . GLY A 1 89 ? 7.646 1.384 7.962 1.00 84.00 89 GLY A C 1
ATOM 707 O O . GLY A 1 89 ? 7.630 1.126 6.751 1.00 84.00 89 GLY A O 1
ATOM 708 N N . CYS A 1 90 ? 7.058 2.458 8.484 1.00 86.06 90 CYS A N 1
ATOM 709 C CA . CYS A 1 90 ? 6.337 3.459 7.708 1.00 86.06 90 CYS A CA 1
ATOM 710 C C . CYS A 1 90 ? 7.166 4.745 7.544 1.00 86.06 90 CYS A C 1
ATOM 712 O O . CYS A 1 90 ? 7.470 5.437 8.513 1.00 86.06 90 CYS A O 1
ATOM 714 N N . ARG A 1 91 ? 7.511 5.110 6.302 1.00 86.50 91 ARG A N 1
ATOM 715 C CA . ARG A 1 91 ? 8.214 6.366 5.982 1.00 86.50 91 ARG A CA 1
ATOM 716 C C . ARG A 1 91 ? 7.324 7.344 5.234 1.00 86.50 91 ARG A C 1
ATOM 718 O O . ARG A 1 91 ? 6.567 6.943 4.355 1.00 86.50 91 ARG A O 1
ATOM 725 N N . ARG A 1 92 ? 7.483 8.628 5.545 1.00 89.81 92 ARG A N 1
ATOM 726 C CA . ARG A 1 92 ? 6.746 9.749 4.954 1.00 89.81 92 ARG A CA 1
ATOM 727 C C . ARG A 1 92 ? 7.708 10.649 4.202 1.00 89.81 92 ARG A C 1
ATOM 729 O O . ARG A 1 92 ? 8.793 10.922 4.709 1.00 89.81 92 ARG A O 1
ATOM 736 N N . PHE A 1 93 ? 7.296 11.117 3.035 1.00 88.12 93 PHE A N 1
ATOM 737 C CA . PHE A 1 93 ? 8.093 12.011 2.203 1.00 88.12 93 PHE A CA 1
ATOM 738 C C . PHE A 1 93 ? 7.254 13.227 1.835 1.00 88.12 93 PHE A C 1
ATOM 740 O O . PHE A 1 93 ? 6.091 13.085 1.453 1.00 88.12 93 PHE A O 1
ATOM 747 N N . ARG A 1 94 ? 7.826 14.426 1.961 1.00 85.38 94 ARG A N 1
ATOM 748 C CA . ARG A 1 94 ? 7.138 15.687 1.644 1.00 85.38 94 ARG A CA 1
ATOM 749 C C . ARG A 1 94 ? 7.010 15.900 0.142 1.00 85.38 94 ARG A C 1
ATOM 751 O O . ARG A 1 94 ? 6.138 16.641 -0.297 1.00 85.38 94 ARG A O 1
ATOM 75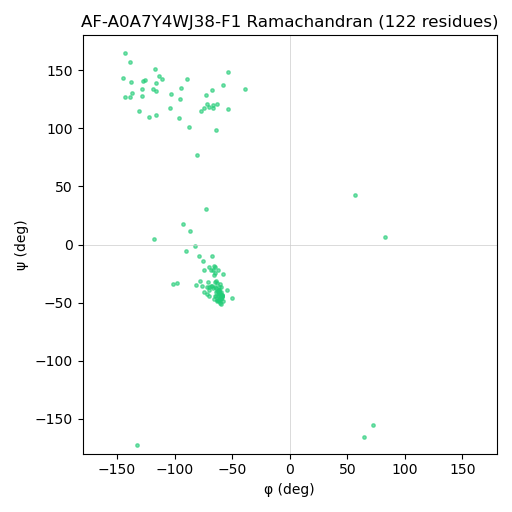8 N N . THR A 1 95 ? 7.864 15.254 -0.649 1.00 82.88 95 THR A N 1
ATOM 759 C CA . THR A 1 95 ? 7.791 15.285 -2.110 1.00 82.88 95 THR A CA 1
ATOM 760 C C . THR A 1 95 ? 8.064 13.910 -2.714 1.00 82.88 95 THR A C 1
ATOM 762 O O . THR A 1 95 ? 8.733 13.058 -2.122 1.00 82.88 95 THR A O 1
ATOM 765 N N . LEU A 1 96 ? 7.579 13.700 -3.941 1.00 77.81 96 LEU A N 1
ATOM 766 C CA . LEU A 1 96 ? 7.915 12.505 -4.717 1.00 77.81 96 LEU A CA 1
ATOM 767 C C . LEU A 1 96 ? 9.417 12.451 -5.046 1.00 77.81 96 LEU A C 1
ATOM 769 O O . LEU A 1 96 ? 9.997 11.370 -5.115 1.00 77.81 96 LEU A O 1
ATOM 773 N N . GLU A 1 97 ? 10.060 13.608 -5.217 1.00 82.31 97 GLU A N 1
ATOM 774 C CA . GLU A 1 97 ? 11.506 13.696 -5.431 1.00 82.31 97 GLU A CA 1
ATOM 775 C C . GLU A 1 97 ? 12.285 13.187 -4.211 1.00 82.31 97 GLU A C 1
ATOM 777 O O . GLU A 1 97 ? 13.206 12.391 -4.362 1.00 82.31 97 GLU A O 1
ATOM 782 N N . GLU A 1 98 ? 11.880 13.572 -2.999 1.00 84.75 98 GLU A N 1
ATOM 783 C CA . GLU A 1 98 ? 12.466 13.068 -1.753 1.00 84.75 98 GLU A CA 1
ATOM 784 C C . GLU A 1 98 ? 12.304 11.543 -1.651 1.00 84.75 98 GLU A C 1
ATOM 786 O O . GLU A 1 98 ? 13.278 10.821 -1.423 1.00 84.75 98 GLU A O 1
ATOM 791 N N . ALA A 1 99 ? 11.101 11.030 -1.929 1.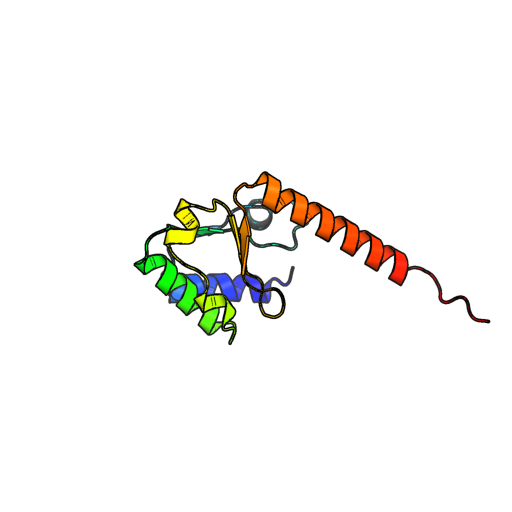00 83.44 99 ALA A N 1
ATOM 792 C CA . ALA A 1 99 ? 10.840 9.592 -1.966 1.00 83.44 99 ALA A CA 1
ATOM 793 C C . ALA A 1 99 ? 11.711 8.850 -3.003 1.00 83.44 99 ALA A C 1
ATOM 795 O O . ALA A 1 99 ? 12.135 7.709 -2.768 1.00 83.44 99 ALA A O 1
ATOM 796 N N . ASN A 1 100 ? 11.980 9.485 -4.149 1.00 80.12 100 ASN A N 1
ATOM 797 C CA . ASN A 1 100 ? 12.820 8.943 -5.217 1.00 80.12 100 ASN A CA 1
ATOM 798 C C . ASN A 1 100 ? 14.315 9.011 -4.888 1.00 80.12 100 ASN A C 1
ATOM 800 O O . ASN A 1 100 ? 15.020 8.048 -5.169 1.00 80.12 100 ASN A O 1
ATOM 804 N N . ARG A 1 101 ? 14.802 10.048 -4.206 1.00 80.38 101 ARG A N 1
ATOM 805 C CA . ARG A 1 101 ? 16.201 10.123 -3.749 1.00 80.38 101 ARG A CA 1
ATOM 806 C C . ARG A 1 101 ? 16.536 8.975 -2.792 1.00 80.38 101 ARG A C 1
ATOM 808 O O . ARG A 1 101 ? 17.535 8.282 -2.949 1.00 80.38 101 ARG A O 1
ATOM 815 N N . HIS A 1 102 ? 15.614 8.656 -1.883 1.00 77.12 102 HIS A N 1
ATOM 816 C CA . HIS A 1 102 ? 15.737 7.472 -1.025 1.00 77.12 102 HIS A CA 1
ATOM 817 C C . HIS A 1 102 ? 15.567 6.139 -1.774 1.00 77.12 102 HIS A C 1
ATOM 819 O O . HIS A 1 102 ? 15.968 5.083 -1.277 1.00 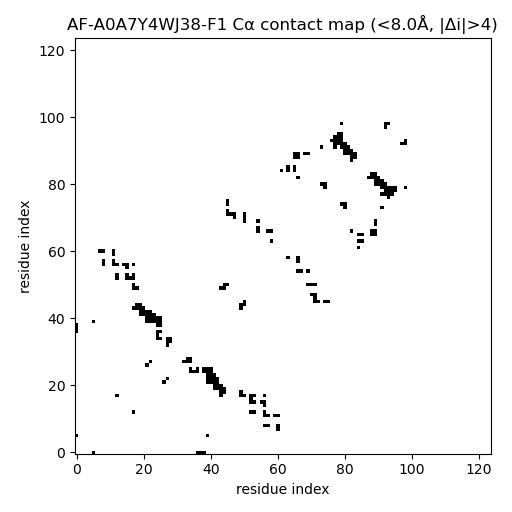77.12 102 HIS A O 1
ATOM 825 N N . ARG A 1 103 ? 14.954 6.143 -2.966 1.00 69.81 103 ARG A N 1
ATOM 826 C CA . ARG A 1 103 ? 14.952 4.983 -3.871 1.00 69.81 103 ARG A CA 1
ATOM 827 C C . ARG A 1 103 ? 16.318 4.830 -4.543 1.00 69.81 103 ARG A C 1
ATOM 829 O O . ARG A 1 103 ? 16.777 3.697 -4.646 1.00 69.81 103 ARG A O 1
ATOM 836 N N . GLU A 1 104 ? 16.954 5.919 -4.966 1.00 65.06 104 GLU A N 1
ATOM 837 C CA . GLU A 1 104 ? 18.302 5.911 -5.550 1.00 65.06 104 GLU A CA 1
ATOM 838 C C . GLU A 1 104 ? 19.331 5.388 -4.552 1.00 65.06 104 GLU A C 1
ATOM 840 O O . GLU A 1 104 ? 20.008 4.415 -4.865 1.00 65.06 104 GLU A O 1
ATOM 845 N N . GLU A 1 105 ? 19.335 5.878 -3.310 1.00 67.31 105 GLU A N 1
ATOM 846 C CA . GLU A 1 105 ? 20.182 5.327 -2.238 1.00 67.31 105 GLU A CA 1
ATOM 847 C C . GLU A 1 105 ? 19.968 3.816 -2.050 1.00 67.31 105 GLU A C 1
ATOM 849 O O . GLU A 1 105 ? 20.907 3.052 -1.820 1.00 67.31 105 GLU A O 1
ATOM 854 N N . TRP A 1 106 ? 18.722 3.342 -2.153 1.00 63.59 106 TRP A N 1
ATOM 855 C CA . TRP A 1 106 ? 18.416 1.917 -2.042 1.00 63.59 106 TRP A CA 1
ATOM 856 C C . TRP A 1 106 ? 18.919 1.112 -3.245 1.00 63.59 106 TRP A C 1
ATOM 858 O O . TRP A 1 106 ? 19.419 -0.002 -3.069 1.00 63.59 106 TRP A O 1
ATOM 868 N N . ILE A 1 107 ? 18.810 1.667 -4.454 1.00 66.12 107 ILE A N 1
ATOM 869 C CA . ILE A 1 107 ? 19.365 1.080 -5.678 1.00 66.12 107 ILE A CA 1
ATOM 870 C C . ILE A 1 107 ? 20.887 1.021 -5.569 1.00 66.12 107 ILE A C 1
ATOM 872 O O . ILE A 1 107 ? 21.456 -0.050 -5.759 1.00 66.12 107 ILE A O 1
ATOM 876 N N . GLU A 1 108 ? 21.543 2.111 -5.186 1.00 67.38 108 GLU A N 1
ATOM 877 C CA . GLU A 1 108 ? 22.993 2.175 -5.007 1.00 67.38 108 GLU A CA 1
ATOM 878 C C . GLU A 1 108 ? 23.478 1.182 -3.950 1.00 67.38 108 GLU A C 1
ATOM 880 O O . GLU A 1 108 ? 24.417 0.421 -4.196 1.00 67.38 108 GLU A O 1
ATOM 885 N N . ARG A 1 109 ? 22.803 1.107 -2.795 1.00 64.62 109 ARG A N 1
ATOM 886 C CA . ARG A 1 109 ? 23.114 0.113 -1.754 1.00 64.62 109 ARG A CA 1
ATOM 887 C C . ARG A 1 109 ? 22.928 -1.314 -2.252 1.00 64.62 109 ARG A C 1
ATOM 889 O O . ARG A 1 109 ? 23.753 -2.170 -1.941 1.00 64.62 109 ARG A O 1
ATOM 896 N N . ARG A 1 110 ? 21.874 -1.589 -3.027 1.00 66.62 1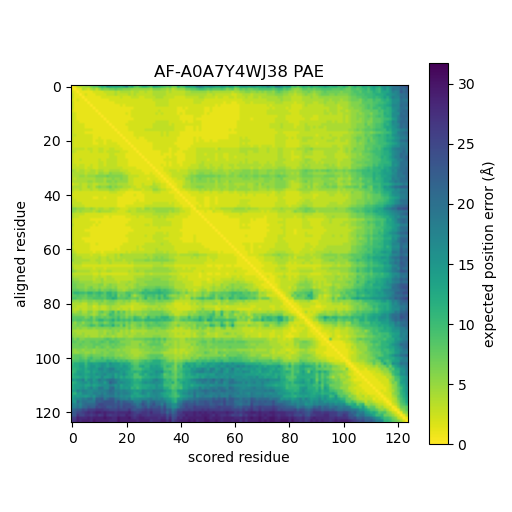10 ARG A N 1
ATOM 897 C CA . ARG A 1 110 ? 21.636 -2.912 -3.624 1.00 66.62 110 ARG A CA 1
ATOM 898 C C . ARG A 1 110 ? 22.722 -3.260 -4.641 1.00 66.62 110 ARG A C 1
ATOM 900 O O . ARG A 1 110 ? 23.241 -4.369 -4.596 1.00 66.62 110 ARG A O 1
ATOM 907 N N . VAL A 1 111 ? 23.064 -2.336 -5.536 1.00 72.88 111 VAL A N 1
ATOM 908 C CA . VAL A 1 111 ? 24.123 -2.516 -6.540 1.00 72.88 111 VAL A CA 1
ATOM 909 C C . VAL A 1 111 ? 25.451 -2.794 -5.845 1.00 72.88 111 VAL A C 1
ATOM 911 O O . VAL A 1 111 ? 26.126 -3.759 -6.197 1.00 72.88 111 VAL A O 1
ATOM 914 N N . ARG A 1 112 ? 25.780 -2.028 -4.798 1.00 73.19 112 ARG A N 1
ATOM 915 C CA . ARG A 1 112 ? 26.968 -2.257 -3.972 1.00 73.19 112 ARG A CA 1
ATOM 916 C C . ARG A 1 112 ? 26.949 -3.643 -3.324 1.00 73.19 112 ARG A C 1
ATOM 918 O O . ARG A 1 112 ? 27.888 -4.402 -3.538 1.00 73.19 112 ARG A O 1
ATOM 925 N N . ALA A 1 113 ? 25.867 -4.022 -2.647 1.00 71.06 113 ALA A N 1
ATOM 926 C CA . ALA A 1 113 ? 25.745 -5.337 -2.015 1.00 71.06 113 ALA A CA 1
ATOM 927 C C . ALA A 1 113 ? 25.860 -6.499 -3.023 1.00 71.06 113 ALA A C 1
ATOM 929 O O . ALA A 1 113 ? 26.535 -7.489 -2.758 1.00 71.06 113 ALA A O 1
ATOM 930 N N . LEU A 1 114 ? 25.249 -6.374 -4.207 1.00 73.12 114 LEU A N 1
ATOM 931 C CA . LEU A 1 114 ? 25.367 -7.363 -5.286 1.00 73.12 114 LEU A CA 1
ATOM 932 C C . LEU A 1 114 ? 26.787 -7.419 -5.869 1.00 73.12 114 LEU A C 1
ATOM 934 O O . LEU A 1 114 ? 27.251 -8.497 -6.236 1.00 73.12 114 LEU A O 1
ATOM 938 N N . SER A 1 115 ? 27.480 -6.279 -5.950 1.00 74.06 115 SER A N 1
ATOM 939 C CA . SER A 1 115 ? 28.877 -6.217 -6.393 1.00 74.06 115 SER A CA 1
ATOM 940 C C . SER A 1 115 ? 29.842 -6.829 -5.373 1.00 74.06 115 SER A C 1
ATOM 942 O O . SER A 1 115 ? 30.782 -7.518 -5.759 1.00 74.06 115 SER A O 1
ATOM 944 N N . GLU A 1 116 ? 29.580 -6.647 -4.077 1.00 78.88 116 GLU A N 1
ATOM 945 C CA . GLU A 1 116 ? 30.362 -7.215 -2.975 1.00 78.88 116 GLU A CA 1
ATOM 946 C C . GLU A 1 116 ? 30.143 -8.725 -2.853 1.00 78.88 116 GLU A C 1
ATOM 948 O O . GLU A 1 116 ? 31.114 -9.467 -2.757 1.00 78.88 116 GLU A O 1
ATOM 953 N N . ALA A 1 117 ? 28.898 -9.197 -2.977 1.00 69.56 117 ALA A N 1
ATOM 954 C CA . ALA A 1 117 ? 28.566 -10.624 -3.003 1.00 69.56 117 ALA A CA 1
ATOM 955 C C . ALA A 1 117 ? 29.136 -11.366 -4.229 1.00 69.56 117 ALA A C 1
ATOM 957 O O . ALA A 1 117 ? 29.250 -12.589 -4.214 1.00 69.56 117 ALA A O 1
ATOM 958 N N . ARG A 1 118 ? 29.494 -10.639 -5.297 1.00 64.31 118 ARG A N 1
ATOM 959 C CA . ARG A 1 118 ? 30.165 -11.179 -6.491 1.00 64.31 118 ARG A CA 1
ATOM 960 C C . ARG A 1 118 ? 31.692 -11.158 -6.408 1.00 64.31 118 ARG A C 1
ATOM 962 O O . ARG A 1 118 ? 32.330 -11.675 -7.325 1.00 64.31 118 ARG A O 1
ATOM 969 N N . ARG A 1 119 ? 32.301 -10.579 -5.365 1.00 60.00 119 ARG A N 1
ATOM 970 C CA . ARG A 1 119 ? 33.755 -10.680 -5.186 1.00 60.00 119 ARG A CA 1
ATOM 971 C C . ARG A 1 119 ? 34.090 -12.117 -4.773 1.00 60.00 119 ARG A C 1
ATOM 973 O O . ARG A 1 119 ? 33.578 -12.561 -3.748 1.00 60.00 119 ARG A O 1
ATOM 980 N N . PRO A 1 120 ? 34.922 -12.853 -5.534 1.00 56.28 120 PRO A N 1
ATOM 981 C CA . PRO A 1 120 ? 35.377 -14.163 -5.092 1.00 56.28 120 PRO A CA 1
ATOM 982 C C . PRO A 1 120 ? 36.089 -14.000 -3.749 1.00 56.28 120 PRO A C 1
ATOM 984 O O . PRO A 1 120 ? 36.854 -13.046 -3.567 1.00 56.28 120 PRO A O 1
ATOM 987 N N . SER A 1 121 ? 35.827 -14.909 -2.807 1.00 58.59 121 SER A N 1
ATOM 988 C CA . SER A 1 121 ? 36.621 -14.994 -1.585 1.00 58.59 121 SER A CA 1
ATOM 989 C C . SER A 1 121 ? 38.078 -15.123 -2.010 1.00 58.59 121 SER A C 1
ATOM 991 O O . SER A 1 121 ? 38.433 -16.089 -2.687 1.00 58.59 121 SER A O 1
ATOM 993 N N . ARG A 1 122 ? 38.921 -14.147 -1.662 1.00 57.22 122 ARG A N 1
ATOM 994 C CA . ARG A 1 122 ? 40.364 -14.370 -1.700 1.00 57.22 122 ARG A CA 1
ATOM 995 C C . ARG A 1 122 ? 40.634 -15.455 -0.664 1.00 57.22 122 ARG A C 1
ATOM 997 O O . ARG A 1 122 ? 40.605 -15.173 0.526 1.00 57.22 122 ARG A O 1
ATOM 1004 N N . SER A 1 123 ? 40.756 -16.692 -1.127 1.00 51.97 123 SER A N 1
ATOM 1005 C CA . SER A 1 123 ? 41.346 -17.775 -0.356 1.00 51.97 123 SER A CA 1
ATOM 1006 C C . SER A 1 123 ? 42.823 -17.438 -0.181 1.00 51.97 123 SER A C 1
ATOM 1008 O O . SER A 1 123 ? 43.524 -17.271 -1.184 1.00 51.97 123 SER A O 1
ATOM 1010 N N . GLU A 1 124 ? 43.229 -17.253 1.073 1.00 47.84 124 GLU A N 1
ATOM 1011 C CA . GLU A 1 124 ? 44.626 -17.347 1.516 1.00 47.84 124 GLU A CA 1
ATOM 1012 C C . GLU A 1 124 ? 45.180 -18.758 1.288 1.00 47.84 124 GLU A C 1
ATOM 1014 O O . GLU A 1 124 ? 44.382 -19.726 1.350 1.00 47.84 124 GLU A O 1
#

Secondary structure (DSSP, 8-state):
--HHHHHHHHHHHHHTT--EEEEHHHHHHHTT-----S--EEEE---HHHHHHHHHHHHHH---GGGGG--TTHHHH-SEEEEETTTTEEEEESSHHHHHHHHHHHHHHHHHHHHHHTSPP---

Mean predicted aligned error: 6.94 Å

Solvent-accessible surface area (backbone atoms only — not comparable to full-atom values): 7217 Å² total; per-residue (Å²): 104,66,64,69,63,51,51,52,52,53,51,30,32,58,76,42,64,37,57,66,44,78,34,61,46,52,43,43,38,76,73,72,45,91,53,95,53,80,60,83,42,71,51,63,55,65,42,62,70,36,42,52,24,44,41,53,22,50,51,75,76,39,97,49,78,50,54,74,70,68,52,34,71,47,56,78,67,20,82,35,73,50,77,40,74,79,94,66,30,68,47,78,20,75,37,70,65,57,51,45,52,58,45,48,54,49,48,52,52,48,53,49,52,56,54,57,74,63,51,74,80,82,76,129